Protein AF-A0A2A4LPP0-F1 (afdb_monomer)

Structure (mmCIF, N/CA/C/O backbone):
data_AF-A0A2A4LPP0-F1
#
_entry.id   AF-A0A2A4LPP0-F1
#
loop_
_atom_site.group_PDB
_atom_site.id
_atom_site.type_symbol
_atom_site.label_atom_id
_atom_site.label_alt_id
_atom_site.label_comp_id
_atom_site.label_asym_id
_atom_site.label_entity_id
_atom_site.label_seq_id
_atom_site.pdbx_PDB_ins_code
_atom_site.Cartn_x
_atom_site.Cartn_y
_atom_site.Cartn_z
_atom_site.occupancy
_atom_site.B_iso_or_equiv
_atom_site.auth_seq_id
_atom_site.auth_comp_id
_atom_site.auth_asym_id
_atom_site.auth_atom_id
_atom_site.pdbx_PDB_model_num
ATOM 1 N N . MET A 1 1 ? -1.524 -18.528 8.716 1.00 83.12 1 MET A N 1
ATOM 2 C CA . MET A 1 1 ? -1.374 -17.153 8.202 1.00 83.12 1 MET A CA 1
ATOM 3 C C . MET A 1 1 ? -2.541 -16.305 8.671 1.00 83.12 1 MET A C 1
ATOM 5 O O . MET A 1 1 ? -2.305 -15.348 9.392 1.00 83.12 1 MET A O 1
ATOM 9 N N . ASP A 1 2 ? -3.769 -16.721 8.376 1.00 88.69 2 ASP A N 1
ATOM 10 C CA . ASP A 1 2 ? -5.010 -16.007 8.718 1.00 88.69 2 ASP A CA 1
ATOM 11 C C . ASP A 1 2 ? -5.103 -15.610 10.192 1.00 88.69 2 ASP A C 1
ATOM 13 O O . ASP A 1 2 ? -5.367 -14.455 10.493 1.00 88.69 2 ASP A O 1
ATOM 17 N N . GLN A 1 3 ? -4.759 -16.520 11.111 1.00 92.75 3 GLN A N 1
ATOM 18 C CA . GLN A 1 3 ? -4.728 -16.214 12.545 1.00 92.75 3 GLN A CA 1
ATOM 19 C C . GLN A 1 3 ? -3.828 -15.011 12.873 1.00 92.75 3 GLN A C 1
ATOM 21 O O . GLN A 1 3 ? -4.225 -14.125 13.618 1.00 92.75 3 GLN A O 1
ATOM 26 N N . ALA A 1 4 ? -2.640 -14.928 12.265 1.00 90.69 4 ALA A N 1
ATOM 27 C CA . ALA A 1 4 ? -1.732 -13.808 12.492 1.00 90.69 4 ALA A CA 1
ATOM 28 C C . ALA A 1 4 ? -2.307 -12.493 11.942 1.00 90.69 4 ALA A C 1
ATOM 30 O O . ALA A 1 4 ? -2.187 -11.454 12.584 1.00 90.69 4 ALA A O 1
ATOM 31 N N . VAL A 1 5 ? -2.968 -12.529 10.780 1.00 91.38 5 VAL A N 1
ATOM 32 C CA . VAL A 1 5 ? -3.639 -11.358 10.192 1.00 91.38 5 VAL A CA 1
ATOM 33 C C . VAL A 1 5 ? -4.799 -10.894 11.075 1.00 91.38 5 VAL A C 1
ATOM 35 O O . VAL A 1 5 ? -4.948 -9.693 11.312 1.00 91.38 5 VAL A O 1
ATOM 38 N N . THR A 1 6 ? -5.586 -11.826 11.610 1.00 90.31 6 THR A N 1
ATOM 39 C CA . THR A 1 6 ? -6.685 -11.545 12.543 1.00 90.31 6 THR A CA 1
ATOM 40 C C . THR A 1 6 ? -6.173 -10.929 13.844 1.00 90.31 6 THR A C 1
ATOM 42 O O . THR A 1 6 ? -6.696 -9.899 14.274 1.00 90.31 6 THR A O 1
ATOM 45 N N . ASP A 1 7 ? -5.103 -11.471 14.420 1.00 91.38 7 ASP A N 1
ATOM 46 C CA . ASP A 1 7 ? -4.598 -11.035 15.727 1.00 91.38 7 ASP A CA 1
ATOM 47 C C . ASP A 1 7 ? -3.815 -9.713 15.669 1.00 91.38 7 ASP A C 1
ATOM 49 O O . ASP A 1 7 ? -3.752 -8.976 16.657 1.00 91.38 7 ASP A O 1
ATOM 53 N N . LEU A 1 8 ? -3.226 -9.373 14.515 1.00 90.69 8 LEU A N 1
ATOM 54 C CA . LEU A 1 8 ? -2.458 -8.138 14.342 1.00 90.69 8 LEU A CA 1
ATOM 55 C C . LEU A 1 8 ? -3.339 -6.896 14.502 1.00 90.69 8 LEU A C 1
ATOM 57 O O . LEU A 1 8 ? -4.198 -6.609 13.671 1.00 90.69 8 LEU A O 1
ATOM 61 N N . LYS A 1 9 ? -3.072 -6.086 15.525 1.00 89.62 9 LYS A N 1
ATOM 62 C CA . LYS A 1 9 ? -3.810 -4.843 15.803 1.00 89.62 9 LYS A CA 1
ATOM 63 C C . LYS A 1 9 ? -3.334 -3.655 14.955 1.00 89.62 9 LYS A C 1
ATOM 65 O O . LYS A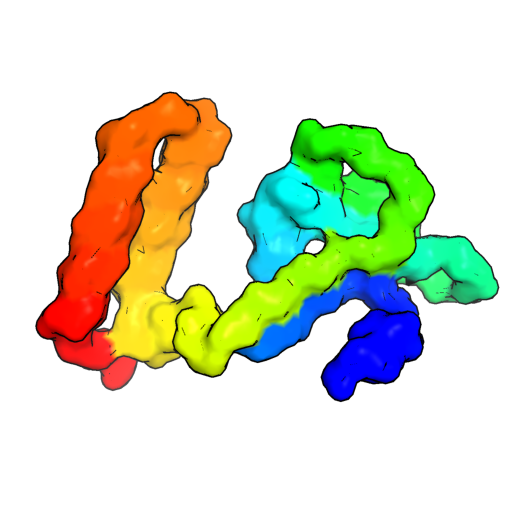 1 9 ? -3.038 -2.588 15.476 1.00 89.62 9 LYS A O 1
ATOM 70 N N . TYR A 1 10 ? -3.223 -3.865 13.645 1.00 90.75 10 TYR A N 1
ATOM 71 C CA . TYR A 1 10 ? -2.873 -2.836 12.667 1.00 90.75 10 TYR A CA 1
ATOM 72 C C . TYR A 1 10 ? -4.016 -2.635 11.673 1.00 90.75 10 TYR A C 1
ATOM 74 O O . TYR A 1 10 ? -4.659 -3.605 11.272 1.00 90.75 10 TYR A O 1
ATOM 82 N N . GLY A 1 11 ? -4.253 -1.382 11.276 1.00 91.19 11 GLY A N 1
ATOM 83 C CA . GLY A 1 11 ? -5.228 -1.031 10.237 1.00 91.19 11 GLY A CA 1
ATOM 84 C C . GLY A 1 11 ? -4.744 -1.3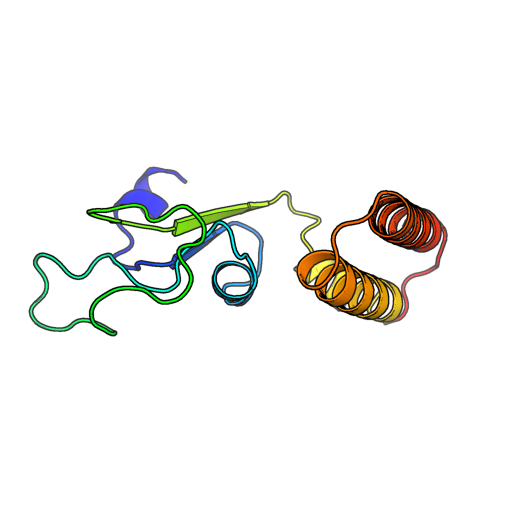35 8.815 1.00 91.19 11 GLY A C 1
ATOM 85 O O . GLY A 1 11 ? -5.557 -1.493 7.918 1.00 91.19 11 GLY A O 1
ATOM 86 N N . GLY A 1 12 ? -3.431 -1.472 8.599 1.00 92.88 12 GLY A N 1
ATOM 87 C CA . GLY A 1 12 ? -2.840 -1.856 7.315 1.00 92.88 12 GLY A CA 1
ATOM 88 C C . GLY A 1 12 ? -1.908 -3.055 7.465 1.00 92.88 12 GLY A C 1
ATOM 89 O O . GLY A 1 12 ? -0.996 -3.021 8.292 1.00 92.88 12 GLY A O 1
ATOM 90 N N . ILE A 1 13 ? -2.116 -4.104 6.669 1.00 93.56 13 ILE A N 1
ATOM 91 C CA . ILE A 1 13 ? -1.324 -5.339 6.707 1.00 93.56 13 ILE A CA 1
ATOM 92 C C . ILE A 1 13 ? -0.841 -5.677 5.296 1.00 93.56 13 ILE A C 1
ATOM 94 O O . ILE A 1 13 ? -1.628 -5.755 4.356 1.00 93.56 13 ILE A O 1
ATOM 98 N N . ALA A 1 14 ? 0.464 -5.908 5.162 1.00 91.56 14 ALA A N 1
ATOM 99 C CA . ALA A 1 14 ? 1.097 -6.356 3.929 1.00 91.56 14 ALA A CA 1
ATOM 100 C C . ALA A 1 14 ? 1.695 -7.753 4.115 1.00 91.56 14 ALA A C 1
ATOM 102 O O . ALA A 1 14 ? 2.495 -7.971 5.025 1.00 91.56 14 ALA A O 1
ATOM 103 N N . ILE A 1 15 ? 1.330 -8.684 3.236 1.00 90.81 15 ILE A N 1
ATOM 104 C CA . ILE A 1 15 ? 1.782 -10.077 3.262 1.00 90.81 15 ILE A CA 1
ATOM 105 C C . ILE A 1 15 ? 2.658 -10.332 2.031 1.00 90.81 15 ILE A C 1
ATOM 107 O O . ILE A 1 15 ? 2.255 -10.057 0.898 1.00 90.81 15 ILE A O 1
ATOM 111 N N . ASN A 1 16 ? 3.886 -10.813 2.266 1.00 87.31 16 ASN A N 1
ATOM 112 C CA . ASN A 1 16 ? 4.945 -11.028 1.260 1.00 87.31 16 ASN A CA 1
ATOM 113 C C . ASN A 1 16 ? 5.336 -9.782 0.434 1.00 87.31 16 ASN A C 1
ATOM 115 O O . ASN A 1 16 ? 6.049 -9.869 -0.569 1.00 87.31 16 ASN A O 1
ATOM 119 N N . THR A 1 17 ? 4.922 -8.596 0.875 1.00 85.88 17 THR A N 1
ATOM 120 C CA . THR A 1 17 ? 5.262 -7.310 0.265 1.00 85.88 17 THR A CA 1
ATOM 121 C C . THR A 1 17 ? 5.574 -6.280 1.340 1.00 85.88 17 THR A C 1
ATOM 123 O O . THR A 1 17 ? 5.423 -6.528 2.535 1.00 85.88 17 THR A O 1
ATOM 126 N N . MET A 1 18 ? 6.056 -5.116 0.920 1.00 84.62 18 MET A N 1
ATOM 127 C CA . MET A 1 18 ? 6.441 -4.054 1.840 1.00 84.62 18 MET A CA 1
ATOM 128 C C . MET A 1 18 ? 5.198 -3.290 2.338 1.00 84.62 18 MET A C 1
ATOM 130 O O . MET A 1 18 ? 4.340 -2.944 1.523 1.00 84.62 18 MET A O 1
ATOM 134 N N . PRO A 1 19 ? 5.118 -2.933 3.633 1.00 85.94 19 PRO A N 1
ATOM 135 C CA . PRO A 1 19 ? 3.999 -2.166 4.193 1.00 85.94 19 PRO A CA 1
ATOM 136 C C . PRO A 1 19 ? 3.595 -0.885 3.434 1.00 85.94 19 PRO A C 1
ATOM 138 O O . PRO A 1 19 ? 2.394 -0.630 3.334 1.00 85.94 19 PRO A O 1
ATOM 141 N N . PRO A 1 20 ? 4.516 -0.100 2.824 1.00 86.88 20 PRO A N 1
ATOM 142 C CA . PRO A 1 20 ? 4.136 1.0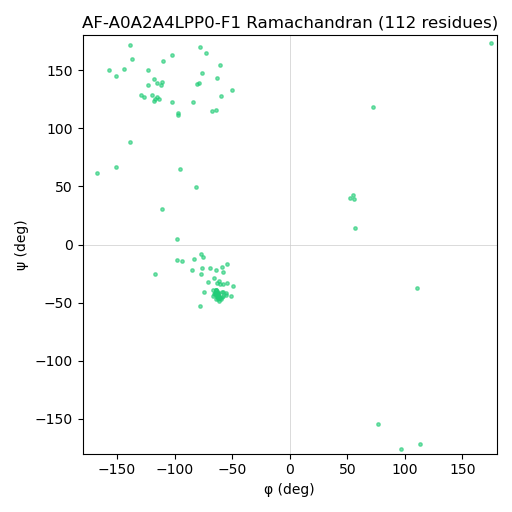87 2.053 1.00 86.88 20 PRO A CA 1
ATOM 143 C C . PRO A 1 20 ? 3.191 0.820 0.873 1.00 86.88 20 PRO A C 1
ATOM 145 O O . PRO A 1 20 ? 2.520 1.742 0.421 1.00 86.88 20 PRO A O 1
ATOM 148 N N . TYR A 1 21 ? 3.083 -0.416 0.372 1.00 85.75 21 TYR A N 1
ATOM 149 C CA . TYR A 1 21 ? 2.128 -0.729 -0.698 1.00 85.75 21 TYR A CA 1
ATOM 150 C C . TYR A 1 21 ? 0.665 -0.670 -0.254 1.00 85.75 21 TYR A C 1
ATOM 152 O O . TYR A 1 21 ? -0.197 -0.494 -1.110 1.00 85.75 21 TYR A O 1
ATOM 160 N N . VAL A 1 22 ? 0.375 -0.759 1.051 1.00 89.69 22 VAL A N 1
ATOM 161 C CA . VAL A 1 22 ? -0.974 -0.476 1.568 1.00 89.69 22 VAL A CA 1
ATOM 162 C C . VAL A 1 22 ? -1.304 1.006 1.373 1.00 89.69 22 VAL A C 1
ATOM 164 O O . VAL A 1 22 ? -2.370 1.327 0.869 1.00 89.69 22 VAL A O 1
ATOM 167 N N . TRP A 1 23 ? -0.362 1.905 1.689 1.00 85.69 23 TRP A N 1
ATOM 168 C CA . TRP A 1 23 ? -0.518 3.356 1.502 1.00 85.69 23 TRP A CA 1
ATOM 169 C C . TRP A 1 23 ? -0.660 3.757 0.030 1.00 85.69 23 TRP A C 1
ATOM 171 O O . TRP A 1 23 ? -1.462 4.616 -0.319 1.00 85.69 23 TRP A O 1
ATOM 181 N N . LEU A 1 24 ? 0.148 3.153 -0.845 1.00 84.62 24 LEU A N 1
ATOM 182 C CA . LEU A 1 24 ? 0.206 3.518 -2.264 1.00 84.62 24 LEU A CA 1
ATOM 183 C C . LEU A 1 24 ? -0.971 2.973 -3.089 1.00 84.62 24 LEU A C 1
ATOM 185 O O . LEU A 1 24 ? -1.096 3.315 -4.266 1.00 84.62 24 LEU A O 1
ATOM 189 N N . ASN A 1 25 ? -1.817 2.120 -2.510 1.00 86.50 25 ASN A N 1
ATOM 190 C CA . ASN A 1 25 ? -2.958 1.535 -3.197 1.00 86.50 25 ASN A CA 1
ATOM 191 C C . ASN A 1 25 ? -4.237 2.321 -2.886 1.00 86.50 25 ASN A C 1
ATOM 193 O O . ASN A 1 25 ? -4.744 2.277 -1.773 1.00 86.50 25 ASN A O 1
ATOM 197 N N . LEU A 1 26 ? -4.795 2.983 -3.901 1.00 83.88 26 LEU A N 1
ATOM 198 C CA . LEU A 1 26 ? -5.986 3.830 -3.766 1.00 83.88 26 LEU A CA 1
ATOM 199 C C . LEU A 1 26 ? -7.257 3.065 -3.361 1.00 83.88 26 LEU A C 1
ATOM 201 O O . LEU A 1 26 ? -8.195 3.675 -2.850 1.00 83.88 26 LEU A O 1
ATOM 205 N N . PHE A 1 27 ? -7.308 1.753 -3.603 1.00 88.06 27 PHE A N 1
ATOM 206 C CA . PHE A 1 27 ? -8.434 0.903 -3.203 1.00 88.06 27 PHE A CA 1
ATOM 207 C C . PHE A 1 27 ? -8.347 0.441 -1.749 1.00 88.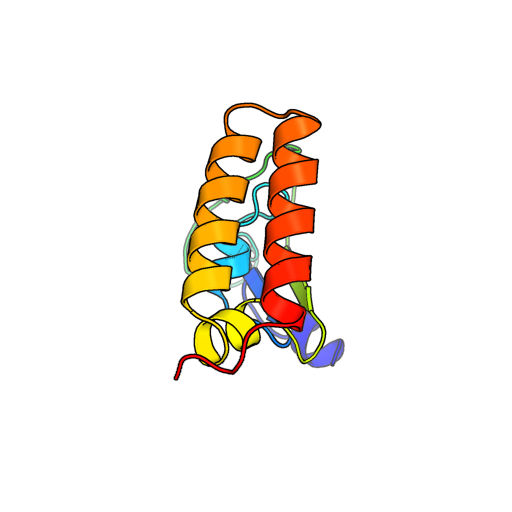06 27 PHE A C 1
ATOM 209 O O . PHE A 1 27 ? -9.323 -0.090 -1.224 1.00 88.06 27 PHE A O 1
ATOM 216 N N . LEU A 1 28 ? -7.189 0.624 -1.119 1.00 92.31 28 LEU A N 1
ATOM 217 C CA . LEU A 1 28 ? -6.974 0.334 0.287 1.00 92.31 28 LEU A CA 1
ATOM 218 C C . LEU A 1 28 ? -6.991 1.627 1.091 1.00 92.31 28 LEU A C 1
ATOM 220 O O . LEU A 1 28 ? -6.852 2.732 0.564 1.00 92.31 28 LEU A O 1
ATOM 224 N N . THR A 1 29 ? -7.164 1.461 2.392 1.00 92.38 29 THR A N 1
ATOM 225 C CA . THR A 1 29 ? -7.156 2.553 3.350 1.00 92.38 29 THR A CA 1
ATOM 226 C C . THR A 1 29 ? -5.928 2.471 4.237 1.00 92.38 29 THR A C 1
ATOM 228 O O . THR A 1 29 ? -5.531 1.400 4.700 1.00 92.38 29 THR A O 1
ATOM 231 N N . TRP A 1 30 ? -5.337 3.621 4.527 1.00 90.62 30 TRP A N 1
ATOM 232 C CA . TRP A 1 30 ? -4.308 3.751 5.540 1.00 90.62 30 TRP A CA 1
ATOM 233 C C . TRP A 1 30 ? -4.912 4.230 6.851 1.00 90.62 30 TRP A C 1
ATOM 235 O O . TRP A 1 30 ? -5.349 5.374 6.963 1.00 90.62 30 TRP A O 1
ATOM 245 N N . GLY A 1 31 ? -4.915 3.356 7.849 1.00 88.31 31 GLY A N 1
ATOM 246 C CA . GLY A 1 31 ? -5.625 3.577 9.107 1.00 88.31 31 GLY A CA 1
ATOM 247 C C . GLY A 1 31 ? -6.776 2.590 9.266 1.00 88.31 31 GLY A C 1
ATOM 248 O O . GLY A 1 31 ? -6.889 1.637 8.495 1.00 88.31 31 GLY A O 1
ATOM 249 N N . GLY A 1 32 ? -7.596 2.800 10.290 1.00 84.12 32 GLY A N 1
ATOM 250 C CA . GLY A 1 32 ? -8.518 1.793 10.820 1.00 84.12 32 GLY A CA 1
ATOM 251 C C . GLY A 1 32 ? -7.948 1.047 12.031 1.00 84.12 32 GLY A C 1
ATOM 252 O O . GLY A 1 32 ? -6.862 1.362 12.522 1.00 84.12 32 GLY A O 1
ATOM 253 N N . ASN A 1 33 ? -8.697 0.052 12.511 1.00 83.06 33 ASN A N 1
ATOM 254 C CA . ASN A 1 33 ? -8.394 -0.727 13.721 1.00 83.06 33 ASN A CA 1
ATOM 255 C C . ASN A 1 33 ? -8.215 0.119 14.998 1.00 83.06 33 ASN A C 1
ATOM 257 O O . ASN A 1 33 ? -7.325 -0.117 15.814 1.00 83.06 33 ASN A O 1
ATOM 261 N N . GLU A 1 34 ? -9.045 1.147 15.151 1.00 81.62 34 GLU A N 1
ATOM 262 C CA . GLU A 1 34 ? -8.964 2.106 16.260 1.00 81.62 34 GLU A CA 1
ATOM 263 C C . GLU A 1 34 ? -9.858 1.748 17.457 1.00 81.62 34 GLU A C 1
ATOM 265 O O . GLU A 1 34 ? -9.711 2.312 18.538 1.00 81.62 34 GLU A O 1
ATOM 270 N N . GLN A 1 35 ? -10.798 0.815 17.283 1.00 79.00 35 GLN A N 1
ATOM 271 C CA . GLN A 1 35 ? -11.782 0.484 18.311 1.00 79.00 35 GLN A CA 1
ATOM 272 C C . GLN A 1 35 ? -11.229 -0.521 19.324 1.00 79.00 35 GLN A C 1
ATOM 274 O O . GLN A 1 35 ? -10.869 -1.641 18.968 1.00 79.00 35 GLN A O 1
ATOM 279 N N . GLY A 1 36 ? -11.226 -0.142 20.606 1.00 80.88 36 GLY A N 1
ATOM 280 C CA . GLY A 1 36 ? -10.927 -1.032 21.736 1.00 80.88 36 GLY A CA 1
ATOM 281 C C . GLY A 1 36 ? -9.600 -0.770 22.469 1.00 80.88 36 GLY A C 1
ATOM 282 O O . GLY A 1 36 ? -9.585 -0.904 23.692 1.00 80.88 36 GLY A O 1
ATOM 283 N N . PRO A 1 37 ? -8.490 -0.407 21.798 1.00 81.69 37 PRO A N 1
ATOM 284 C CA . PRO A 1 37 ? -7.244 -0.040 22.470 1.00 81.69 37 PRO A CA 1
ATOM 285 C C . PRO A 1 37 ? -7.265 1.363 23.093 1.00 81.69 37 PRO A C 1
ATOM 287 O O . PRO A 1 37 ? -7.843 2.291 22.541 1.00 81.69 37 PRO A O 1
ATOM 290 N N . GLU A 1 38 ? -6.544 1.534 24.205 1.00 83.00 38 GLU A N 1
ATOM 291 C CA . GLU A 1 38 ? -6.295 2.849 24.824 1.00 83.00 38 GLU A CA 1
ATOM 292 C C . GLU A 1 38 ? -5.336 3.712 23.985 1.00 83.00 38 GLU A C 1
ATOM 294 O O . GLU A 1 38 ? -5.462 4.933 23.933 1.00 83.00 38 GLU A O 1
ATOM 299 N N . VAL A 1 39 ? -4.390 3.069 23.291 1.00 84.94 39 VAL A N 1
ATOM 300 C CA . VAL A 1 39 ? -3.406 3.724 22.425 1.00 84.94 39 VAL A CA 1
ATOM 301 C C . VAL A 1 39 ? -3.603 3.250 20.993 1.00 84.94 39 VAL A C 1
ATOM 303 O O . VAL A 1 39 ? -3.519 2.054 20.709 1.00 84.94 39 VAL A O 1
ATOM 306 N N . VAL A 1 40 ? -3.816 4.204 20.089 1.00 88.38 40 VAL A N 1
ATOM 307 C CA . VAL A 1 40 ? -3.969 3.979 18.646 1.00 88.38 40 VAL A CA 1
ATOM 308 C C . VAL A 1 40 ? -2.933 4.794 17.875 1.00 88.38 40 VAL A C 1
ATOM 310 O O . VAL A 1 40 ? -2.513 5.862 18.317 1.00 88.38 40 VAL A O 1
ATOM 313 N N . SER A 1 41 ? -2.509 4.302 16.709 1.00 85.31 41 SER A N 1
ATOM 314 C CA . SER A 1 41 ? -1.530 4.995 15.855 1.00 85.31 41 SER A CA 1
ATOM 315 C C . SER A 1 41 ? -2.109 6.197 15.096 1.00 85.31 41 SER A C 1
ATOM 317 O O . SER A 1 41 ? -1.361 6.944 14.471 1.00 85.31 41 SER A O 1
ATOM 319 N N . GLY A 1 42 ? -3.430 6.362 15.109 1.00 87.56 42 GLY A N 1
ATOM 320 C CA . GLY A 1 42 ? -4.166 7.424 14.432 1.00 87.56 42 GLY A CA 1
ATOM 321 C C . GLY A 1 42 ? -5.673 7.210 14.569 1.00 87.56 42 GLY A C 1
ATOM 322 O O . GLY A 1 42 ? -6.095 6.179 15.087 1.00 87.56 42 GLY A O 1
ATOM 323 N N . GLN A 1 43 ? -6.457 8.188 14.113 1.00 87.81 43 GLN A N 1
ATOM 324 C CA . GLN A 1 43 ? -7.919 8.118 14.071 1.00 87.81 43 GLN A CA 1
ATOM 325 C C . GLN A 1 43 ? -8.421 8.335 12.643 1.00 87.81 43 GLN A C 1
ATOM 327 O O . GLN A 1 43 ? -7.927 9.215 11.931 1.00 87.81 43 GLN A O 1
ATOM 332 N N . GLY A 1 44 ? -9.403 7.538 12.236 1.00 87.69 44 GLY A N 1
ATOM 333 C CA . GLY A 1 44 ? -9.945 7.491 10.889 1.00 87.69 44 GLY A CA 1
ATOM 334 C C . GLY A 1 44 ? -9.043 6.750 9.902 1.00 87.69 44 GLY A C 1
ATOM 335 O O . GLY A 1 44 ? -8.261 5.859 10.248 1.00 87.69 44 GLY A O 1
ATOM 336 N N . ASN A 1 45 ? -9.179 7.113 8.630 1.00 91.19 45 ASN A N 1
ATOM 337 C CA . ASN A 1 45 ? -8.374 6.566 7.552 1.00 91.19 45 ASN A CA 1
ATOM 338 C C . ASN A 1 45 ? -8.055 7.623 6.489 1.00 91.19 45 ASN A C 1
ATOM 340 O O . ASN A 1 45 ? -8.805 8.574 6.272 1.00 91.19 45 ASN A O 1
ATOM 344 N N . PHE A 1 46 ? -6.914 7.437 5.835 1.00 87.69 46 PHE A N 1
ATOM 345 C CA . PHE A 1 46 ? -6.499 8.172 4.652 1.00 87.69 46 PHE A CA 1
ATOM 346 C C . PHE A 1 46 ? -6.498 7.236 3.449 1.00 87.69 46 PHE A C 1
ATOM 348 O O . PHE A 1 46 ? -6.000 6.118 3.536 1.00 87.69 46 PHE A O 1
ATOM 355 N N . GLY A 1 47 ? -6.999 7.712 2.311 1.00 82.31 47 GLY A N 1
ATOM 356 C CA . GLY A 1 47 ? -7.289 6.834 1.184 1.00 82.31 47 GLY A CA 1
ATOM 357 C C . GLY A 1 47 ? -8.527 6.003 1.509 1.00 82.31 47 GLY A C 1
ATOM 358 O O . GLY A 1 47 ? -8.575 5.299 2.507 1.00 82.31 47 GLY A O 1
ATOM 359 N N . ASN A 1 48 ? -9.576 6.171 0.715 1.00 89.06 48 ASN A N 1
ATOM 360 C CA . ASN A 1 48 ? -10.814 5.405 0.823 1.00 89.06 48 ASN A CA 1
ATOM 361 C C . ASN A 1 48 ? -11.633 5.658 -0.441 1.00 89.06 48 ASN A C 1
ATOM 363 O O . ASN A 1 48 ? -12.708 6.256 -0.401 1.00 89.06 48 ASN A O 1
ATOM 367 N N . LEU A 1 49 ? -11.071 5.289 -1.595 1.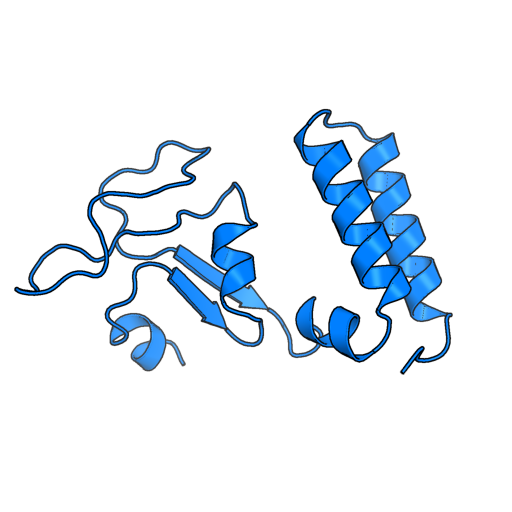00 89.19 49 LEU A N 1
ATOM 368 C CA . LEU A 1 49 ? -11.654 5.623 -2.897 1.00 89.19 49 LEU A CA 1
ATOM 369 C C . LEU A 1 49 ?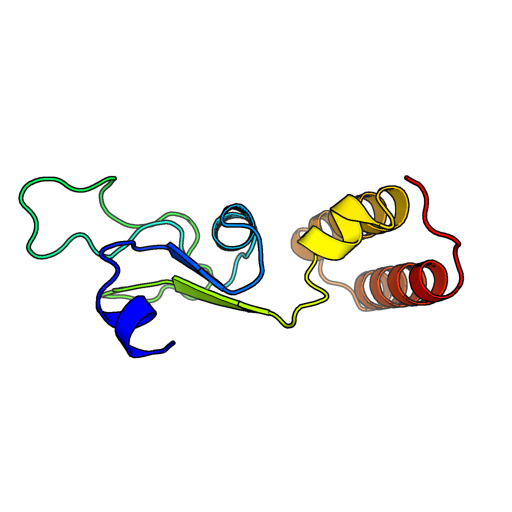 -13.117 5.171 -3.018 1.00 89.19 49 LEU A C 1
ATOM 371 O O . LEU A 1 49 ? -13.914 5.831 -3.677 1.00 89.19 49 LEU A O 1
ATOM 375 N N . LEU A 1 50 ? -13.461 4.058 -2.369 1.00 90.38 50 LEU A N 1
ATOM 376 C CA . LEU A 1 50 ? -14.790 3.452 -2.415 1.00 90.38 50 LEU A CA 1
ATOM 377 C C . LEU A 1 50 ? -15.680 3.824 -1.219 1.00 90.38 50 LEU A C 1
ATOM 379 O O . LEU A 1 50 ? -16.799 3.332 -1.136 1.00 90.38 50 LEU A O 1
ATOM 383 N N . SER A 1 51 ? -15.220 4.713 -0.331 1.00 91.50 51 SER A N 1
ATOM 384 C CA . SER A 1 51 ? -15.979 5.201 0.833 1.00 91.50 51 SER A CA 1
ATOM 385 C C . SER A 1 51 ? -16.491 4.088 1.758 1.00 91.50 51 SER A C 1
ATOM 387 O O . SER A 1 51 ? -17.630 4.123 2.213 1.00 91.50 51 SER A O 1
ATOM 389 N N . PHE A 1 52 ? -15.657 3.085 2.043 1.00 90.50 52 PHE A N 1
ATOM 390 C CA . PHE A 1 52 ? -15.985 2.050 3.021 1.00 90.50 52 PHE A CA 1
ATOM 391 C C . PHE A 1 52 ? -16.155 2.639 4.427 1.00 90.50 52 PHE A C 1
ATOM 393 O O . PHE A 1 52 ? -15.410 3.534 4.833 1.00 90.50 52 PHE A O 1
ATOM 400 N N . GLU A 1 53 ? -17.098 2.087 5.185 1.00 88.94 53 GLU A N 1
ATOM 401 C CA . GLU A 1 53 ? -17.369 2.439 6.579 1.00 88.94 53 GLU A CA 1
ATOM 402 C C . GLU A 1 53 ? -16.947 1.302 7.516 1.00 88.94 53 GLU A C 1
ATOM 404 O O . GLU A 1 53 ? -16.869 0.147 7.098 1.00 88.94 53 GLU A O 1
ATOM 409 N N . ASN A 1 54 ? -16.695 1.623 8.791 1.00 88.25 54 ASN A N 1
ATOM 410 C CA . ASN A 1 54 ? -16.322 0.651 9.831 1.00 88.25 54 ASN A CA 1
ATOM 411 C C . ASN A 1 54 ? -15.130 -0.241 9.438 1.00 88.25 54 ASN A C 1
ATOM 413 O O . ASN A 1 54 ? -15.118 -1.443 9.691 1.00 88.25 54 ASN A O 1
ATOM 417 N N . ILE A 1 55 ? -14.127 0.351 8.786 1.00 89.31 55 ILE A N 1
ATOM 418 C CA . ILE A 1 55 ? -12.957 -0.384 8.310 1.00 89.31 55 ILE A CA 1
ATOM 419 C C . ILE A 1 55 ? -12.138 -0.881 9.502 1.00 89.31 55 ILE A C 1
ATOM 421 O O . ILE A 1 55 ? -11.522 -0.101 10.233 1.00 89.31 55 ILE A O 1
ATOM 425 N N . GLU A 1 56 ? -12.078 -2.200 9.649 1.00 89.06 56 GLU A N 1
ATOM 426 C CA . GLU A 1 56 ? -11.188 -2.836 10.613 1.00 89.06 56 GLU A CA 1
ATOM 427 C C . GLU A 1 56 ? -9.757 -2.865 10.086 1.00 89.06 56 GLU A C 1
ATOM 429 O O . GLU A 1 56 ? -8.845 -2.411 10.771 1.00 89.06 56 GLU A O 1
ATOM 434 N N . LYS A 1 57 ? -9.544 -3.392 8.872 1.00 91.25 57 LYS A N 1
ATOM 435 C CA . LYS A 1 57 ? -8.209 -3.577 8.289 1.00 91.25 57 LYS A CA 1
ATOM 436 C C . LYS A 1 57 ? -8.236 -3.492 6.767 1.00 91.25 57 LYS A C 1
ATOM 438 O O . LYS A 1 57 ? -9.143 -4.009 6.124 1.00 91.25 57 LYS A O 1
ATOM 443 N N . SER A 1 58 ? -7.170 -2.942 6.206 1.00 94.00 58 SER A N 1
ATOM 444 C CA . SER A 1 58 ? -6.785 -3.074 4.805 1.00 94.00 58 SER A CA 1
ATOM 445 C C . SER A 1 58 ? -5.657 -4.089 4.680 1.00 94.00 58 SER A C 1
ATOM 447 O O . SER A 1 58 ? -4.601 -3.935 5.296 1.00 94.00 58 SER A O 1
ATOM 449 N N . ILE A 1 59 ? -5.872 -5.133 3.882 1.00 93.75 59 ILE A N 1
ATOM 450 C CA . ILE A 1 59 ? -4.921 -6.234 3.715 1.00 93.75 59 ILE A CA 1
ATOM 451 C C . ILE A 1 59 ? -4.511 -6.303 2.246 1.00 93.75 59 ILE A C 1
ATOM 453 O O . ILE A 1 59 ? -5.362 -6.352 1.360 1.00 93.75 59 ILE A O 1
ATOM 457 N N . ILE A 1 60 ? -3.203 -6.323 1.992 1.00 91.69 60 ILE A N 1
ATOM 458 C CA . ILE A 1 60 ? -2.640 -6.655 0.684 1.00 91.69 60 ILE A CA 1
ATOM 459 C C . ILE A 1 60 ? -1.806 -7.922 0.798 1.00 91.69 60 ILE A C 1
ATOM 461 O O . ILE A 1 60 ? -0.873 -8.007 1.597 1.00 91.69 60 ILE A O 1
ATOM 465 N N . GLU A 1 61 ? -2.132 -8.898 -0.035 1.00 91.19 61 GLU A N 1
ATOM 466 C CA . GLU A 1 61 ? -1.384 -10.137 -0.172 1.00 91.19 61 GLU A CA 1
ATOM 467 C C . GLU A 1 61 ? -0.778 -10.214 -1.568 1.00 91.19 61 GLU A C 1
ATOM 469 O O . GLU A 1 61 ? -1.390 -9.819 -2.562 1.00 91.19 61 GLU A O 1
ATOM 474 N N . THR A 1 62 ? 0.462 -10.686 -1.631 1.00 85.25 62 THR A N 1
ATOM 475 C CA . THR A 1 62 ? 1.179 -10.893 -2.888 1.00 85.25 62 THR A CA 1
ATOM 476 C C . THR A 1 62 ? 1.910 -12.227 -2.861 1.00 85.25 62 THR A C 1
ATOM 478 O O . THR A 1 62 ? 2.210 -12.770 -1.796 1.00 85.25 62 THR A O 1
ATOM 481 N N . ASP A 1 63 ? 2.250 -12.731 -4.041 1.00 78.94 63 ASP A N 1
ATOM 482 C CA . ASP A 1 63 ? 3.166 -13.859 -4.173 1.00 78.94 63 ASP A CA 1
ATOM 483 C C . ASP A 1 63 ? 4.616 -13.433 -3.873 1.00 78.94 63 ASP A C 1
ATOM 485 O O . ASP A 1 63 ? 4.962 -12.250 -3.905 1.00 78.94 63 ASP A O 1
ATOM 489 N N . PHE A 1 64 ? 5.510 -14.403 -3.645 1.00 59.56 64 PHE A N 1
ATOM 490 C CA . PHE A 1 64 ? 6.939 -14.179 -3.346 1.00 59.56 64 PHE A CA 1
ATOM 491 C C . PHE A 1 64 ? 7.694 -13.311 -4.379 1.00 59.56 64 PHE A C 1
ATOM 493 O O . PHE A 1 64 ? 8.768 -12.784 -4.081 1.00 59.56 64 PHE A O 1
ATOM 500 N N . MET A 1 65 ? 7.135 -13.122 -5.579 1.00 59.78 65 MET A N 1
ATOM 501 C CA . MET A 1 65 ? 7.565 -12.119 -6.557 1.00 59.78 65 MET A CA 1
ATOM 502 C C . MET A 1 65 ? 6.733 -10.833 -6.438 1.00 59.78 65 MET A C 1
ATOM 504 O O . MET A 1 65 ? 6.001 -10.455 -7.350 1.00 59.78 65 MET A O 1
ATOM 508 N N . SER A 1 66 ? 6.847 -10.149 -5.301 1.00 65.00 66 SER A N 1
ATOM 509 C CA . SER A 1 66 ? 6.150 -8.883 -5.071 1.00 65.00 66 SER A CA 1
ATOM 510 C C . SER A 1 66 ? 6.837 -7.711 -5.778 1.00 65.00 66 SER A C 1
ATOM 512 O O . SER A 1 66 ? 7.971 -7.802 -6.255 1.00 65.00 66 SER A O 1
ATOM 514 N N . ALA A 1 67 ? 6.188 -6.548 -5.806 1.00 65.25 67 ALA A N 1
ATOM 515 C CA . ALA A 1 67 ? 6.838 -5.316 -6.248 1.00 65.25 67 ALA A CA 1
ATOM 516 C C . ALA A 1 67 ? 8.099 -4.988 -5.409 1.00 65.25 67 ALA A C 1
ATOM 518 O O . ALA A 1 67 ? 9.031 -4.364 -5.911 1.00 65.25 67 ALA A O 1
ATOM 519 N N . GLY A 1 68 ? 8.191 -5.494 -4.170 1.00 65.62 68 GLY A N 1
ATOM 520 C CA . GLY A 1 68 ? 9.436 -5.498 -3.395 1.00 65.62 68 GLY A CA 1
ATOM 521 C C . GLY A 1 68 ? 10.543 -6.348 -4.028 1.00 65.62 68 GLY A C 1
ATOM 522 O O . GLY A 1 68 ? 11.693 -5.919 -4.067 1.00 65.62 68 GLY A O 1
ATOM 523 N N . HIS A 1 69 ? 10.213 -7.504 -4.607 1.00 71.50 69 HIS A N 1
ATOM 524 C CA . HIS A 1 69 ? 11.172 -8.298 -5.375 1.00 71.50 69 HIS A CA 1
ATOM 525 C C . HIS A 1 69 ? 11.663 -7.548 -6.617 1.00 71.50 69 HIS A C 1
ATOM 527 O O . HIS A 1 69 ? 12.861 -7.556 -6.886 1.00 71.50 69 HIS A O 1
ATOM 533 N N . LEU A 1 70 ? 10.778 -6.864 -7.353 1.00 71.06 70 LEU A N 1
ATOM 534 C CA . LEU A 1 70 ? 11.181 -6.029 -8.494 1.00 71.06 70 LEU A CA 1
ATOM 535 C C . LEU A 1 70 ? 12.086 -4.876 -8.063 1.00 71.06 70 LEU A C 1
ATOM 537 O O . LEU A 1 70 ? 13.116 -4.664 -8.688 1.00 71.06 70 LEU A O 1
ATOM 541 N N . LEU A 1 71 ? 11.771 -4.183 -6.969 1.00 71.69 71 LEU A N 1
ATOM 542 C CA . LEU A 1 71 ? 12.656 -3.151 -6.425 1.00 71.69 71 LEU A CA 1
ATOM 543 C C . LEU A 1 71 ? 14.050 -3.701 -6.085 1.00 71.69 71 LEU A C 1
ATOM 545 O O . LEU A 1 71 ? 15.043 -2.997 -6.231 1.00 71.69 71 LEU A O 1
ATOM 549 N N . MET A 1 72 ? 14.144 -4.951 -5.636 1.00 74.62 72 MET A N 1
ATOM 550 C CA . MET A 1 72 ? 15.429 -5.565 -5.306 1.00 74.62 72 MET A CA 1
ATOM 551 C C . MET A 1 72 ? 16.145 -6.175 -6.509 1.00 74.62 72 MET A C 1
ATOM 553 O O . MET A 1 72 ? 17.357 -6.352 -6.438 1.00 74.62 72 MET A O 1
ATOM 557 N N . THR A 1 73 ? 15.423 -6.505 -7.587 1.00 76.75 73 THR A N 1
ATOM 558 C CA . THR A 1 73 ? 15.982 -7.281 -8.702 1.00 76.75 73 THR A CA 1
ATOM 559 C C . THR A 1 73 ? 16.045 -6.590 -10.056 1.00 76.75 73 THR A C 1
ATOM 561 O O . THR A 1 73 ? 16.852 -6.972 -10.904 1.00 76.75 73 THR A O 1
ATOM 564 N N . ASN A 1 74 ? 15.172 -5.618 -10.271 1.00 82.38 74 ASN A N 1
ATOM 565 C CA . ASN A 1 74 ? 15.019 -4.888 -11.517 1.00 82.38 74 ASN A CA 1
ATOM 566 C C . ASN A 1 74 ? 14.513 -3.465 -11.207 1.00 82.38 74 ASN A C 1
ATOM 568 O O . ASN A 1 74 ? 13.358 -3.112 -11.478 1.00 82.38 74 ASN A O 1
ATOM 572 N N . LYS A 1 75 ? 15.366 -2.668 -10.551 1.00 85.00 75 LYS A N 1
ATOM 573 C CA . LYS A 1 75 ? 15.048 -1.331 -10.017 1.00 85.00 75 LYS A CA 1
ATOM 574 C C . LYS A 1 75 ? 14.509 -0.402 -11.090 1.00 85.00 75 LYS A C 1
ATOM 576 O O . LYS A 1 75 ? 13.549 0.327 -10.845 1.00 85.00 75 LYS A O 1
ATOM 581 N N . GLU A 1 76 ? 15.102 -0.432 -12.280 1.00 86.94 76 GLU A N 1
ATOM 582 C CA . GLU A 1 76 ? 14.671 0.439 -13.371 1.00 86.94 76 GLU A CA 1
ATOM 583 C C . GLU A 1 76 ? 13.242 0.103 -13.823 1.00 86.94 76 GLU A C 1
ATOM 585 O O . GLU A 1 76 ? 12.419 1.000 -14.012 1.00 86.94 76 GLU A O 1
ATOM 590 N N . VAL A 1 77 ? 12.921 -1.191 -13.925 1.00 86.75 77 VAL A N 1
ATOM 591 C CA . VAL A 1 77 ? 11.568 -1.659 -14.261 1.00 86.75 77 VAL A CA 1
ATOM 592 C C . VAL A 1 77 ? 10.580 -1.243 -13.179 1.00 86.75 77 VAL A C 1
ATOM 594 O O . VAL A 1 77 ? 9.492 -0.767 -13.499 1.00 86.75 77 VAL A O 1
ATOM 597 N N . PHE A 1 78 ? 10.960 -1.360 -11.905 1.00 86.38 78 PHE A N 1
ATOM 598 C CA . PHE A 1 78 ? 10.124 -0.907 -10.798 1.00 86.38 78 PHE A CA 1
ATOM 599 C C . PHE A 1 78 ? 9.818 0.600 -10.864 1.00 86.38 78 PHE A C 1
ATOM 601 O O . PHE A 1 78 ? 8.656 0.994 -10.728 1.00 86.38 78 PHE A O 1
ATOM 608 N N . TYR A 1 79 ? 10.822 1.448 -11.110 1.00 87.88 79 TYR A N 1
ATOM 609 C CA . TYR A 1 79 ? 10.610 2.895 -11.213 1.00 87.88 79 TYR A CA 1
ATOM 610 C C . TYR A 1 79 ? 9.743 3.272 -12.415 1.00 87.88 79 TYR A C 1
ATOM 612 O O . TYR A 1 79 ? 8.819 4.071 -12.262 1.00 87.88 79 TYR A O 1
ATOM 620 N N . GLN A 1 80 ? 9.967 2.652 -13.578 1.00 90.38 80 GLN A N 1
ATOM 621 C CA . GLN A 1 80 ? 9.139 2.887 -14.765 1.00 90.38 80 GLN A CA 1
ATOM 622 C C . GLN A 1 80 ? 7.680 2.471 -14.535 1.00 90.38 80 GLN A C 1
ATOM 624 O O . GLN A 1 80 ? 6.768 3.224 -14.8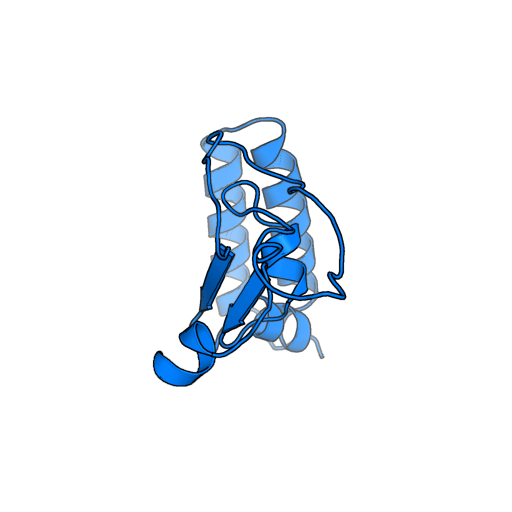79 1.00 90.38 80 GLN A O 1
ATOM 629 N N . LEU A 1 81 ? 7.445 1.309 -13.914 1.00 88.81 81 LEU A N 1
ATOM 630 C CA . LEU A 1 81 ? 6.094 0.864 -13.552 1.00 88.81 81 LEU A CA 1
ATOM 631 C C . LEU A 1 81 ? 5.431 1.821 -12.557 1.00 88.81 81 LEU A C 1
ATOM 633 O O . LEU A 1 81 ? 4.257 2.150 -12.719 1.00 88.81 81 LEU A O 1
ATOM 637 N N . SER A 1 82 ? 6.178 2.295 -11.559 1.00 86.62 82 SER A N 1
ATOM 638 C CA . SER A 1 82 ? 5.678 3.243 -10.556 1.00 86.62 82 SER A CA 1
ATOM 639 C C . SER A 1 82 ? 5.275 4.574 -11.192 1.00 86.62 82 SER A C 1
ATOM 641 O O . SER A 1 82 ? 4.188 5.085 -10.921 1.00 86.62 82 SER A O 1
ATOM 643 N N . GLU A 1 83 ? 6.101 5.109 -12.093 1.00 89.81 83 GLU A N 1
ATOM 644 C CA . GLU A 1 83 ? 5.793 6.343 -12.818 1.00 89.81 83 GLU A CA 1
ATOM 645 C C . GLU A 1 83 ? 4.561 6.178 -13.723 1.00 89.81 83 GLU A C 1
ATOM 647 O O . GLU A 1 83 ? 3.653 7.014 -13.713 1.00 89.81 83 GLU A O 1
ATOM 652 N N . GLN A 1 84 ? 4.497 5.089 -14.494 1.00 91.56 84 GLN A N 1
ATOM 653 C CA . GLN A 1 84 ? 3.366 4.803 -15.380 1.00 91.56 84 GLN A CA 1
ATOM 654 C C . GLN A 1 84 ? 2.064 4.589 -14.599 1.00 91.56 84 GLN A C 1
ATOM 656 O O . GLN A 1 84 ? 1.023 5.100 -15.013 1.00 91.56 84 GLN A O 1
ATOM 661 N N . SER A 1 85 ? 2.129 3.907 -13.453 1.00 88.12 85 SER A N 1
ATOM 662 C CA . SER A 1 85 ? 0.996 3.723 -12.541 1.00 88.12 85 SER A CA 1
ATOM 663 C C . SER A 1 85 ? 0.495 5.061 -11.996 1.00 88.12 85 SER A C 1
ATOM 665 O O . SER A 1 85 ? -0.697 5.359 -12.091 1.00 88.12 85 SER A O 1
ATOM 667 N N . ALA A 1 86 ? 1.396 5.934 -11.529 1.00 87.94 86 ALA A N 1
ATOM 668 C CA . ALA A 1 86 ? 1.031 7.276 -11.075 1.00 87.94 86 ALA A CA 1
ATOM 669 C C . ALA A 1 86 ? 0.331 8.088 -12.181 1.00 87.94 86 ALA A C 1
ATOM 671 O O . ALA A 1 86 ? -0.708 8.705 -11.942 1.00 87.94 86 ALA A O 1
ATOM 672 N N . ARG A 1 87 ? 0.847 8.039 -13.417 1.00 90.25 87 ARG A N 1
ATOM 673 C CA . ARG A 1 87 ? 0.222 8.700 -14.577 1.00 90.25 87 ARG A CA 1
ATOM 674 C C . ARG A 1 87 ? -1.156 8.118 -14.906 1.00 90.25 87 ARG A C 1
ATOM 676 O O . ARG A 1 87 ? -2.076 8.884 -15.187 1.00 90.25 87 ARG A O 1
ATOM 683 N N . TYR A 1 88 ? -1.305 6.794 -14.860 1.00 89.81 88 TYR A N 1
ATOM 684 C CA . TYR A 1 88 ? -2.585 6.122 -15.090 1.00 89.81 88 TYR A CA 1
ATOM 685 C C . TYR A 1 88 ? -3.623 6.50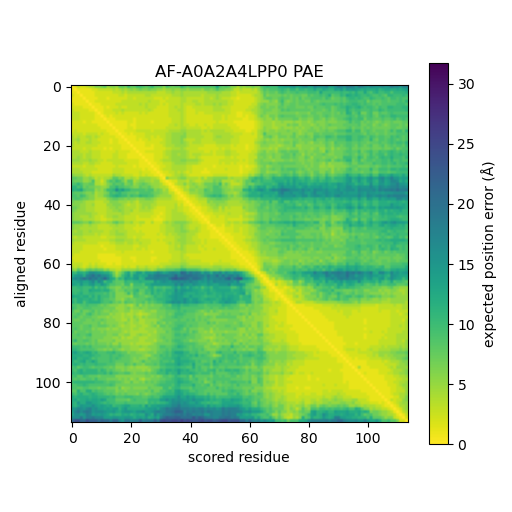2 -14.031 1.00 89.81 88 TYR A C 1
ATOM 687 O O . TYR A 1 88 ? -4.763 6.785 -14.383 1.00 89.81 88 TYR A O 1
ATOM 695 N N . ASN A 1 89 ? -3.227 6.588 -12.761 1.00 85.81 89 ASN A N 1
ATOM 696 C CA . ASN A 1 89 ? -4.130 6.987 -11.681 1.00 85.81 89 ASN A CA 1
ATOM 697 C C . ASN A 1 89 ? -4.646 8.426 -11.844 1.00 85.81 89 ASN A C 1
ATOM 699 O O . ASN A 1 89 ? -5.794 8.700 -11.510 1.00 85.81 89 ASN A O 1
ATOM 703 N N . ILE A 1 90 ? -3.839 9.337 -12.399 1.00 88.75 90 ILE A N 1
ATOM 704 C CA . ILE A 1 90 ? -4.275 10.711 -12.708 1.00 88.75 90 ILE A CA 1
ATOM 705 C C . ILE A 1 90 ? -5.180 10.741 -13.948 1.00 88.75 90 ILE A C 1
ATOM 707 O O . ILE A 1 90 ? -6.161 11.485 -13.988 1.00 88.75 90 ILE A O 1
ATOM 711 N N . LYS A 1 91 ? -4.844 9.965 -14.985 1.00 92.81 91 LYS A N 1
ATOM 712 C CA . LYS A 1 91 ? -5.582 9.929 -16.253 1.00 92.81 91 LYS A CA 1
ATOM 713 C C . LYS A 1 91 ? -5.719 8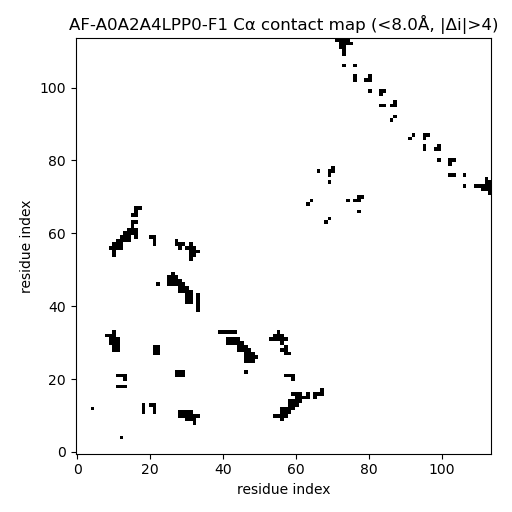.490 -16.768 1.00 92.81 91 LYS A C 1
ATOM 715 O O . LYS A 1 91 ? -4.895 8.050 -17.584 1.00 92.81 91 LYS A O 1
ATOM 720 N N . PRO A 1 92 ? -6.773 7.771 -16.344 1.00 91.00 92 PRO A N 1
ATOM 721 C CA . PRO A 1 92 ? -6.992 6.393 -16.756 1.00 91.00 92 PRO A CA 1
ATOM 722 C C . PRO A 1 92 ? -7.126 6.285 -18.274 1.00 91.00 92 PRO A C 1
ATOM 724 O O . PRO A 1 92 ? -7.889 7.014 -18.909 1.00 91.00 92 PRO A O 1
ATOM 727 N N . SER A 1 93 ? -6.349 5.391 -18.881 1.00 94.56 93 SER A N 1
ATOM 728 C CA . SER A 1 93 ? -6.407 5.142 -20.322 1.00 94.56 93 SER A CA 1
ATOM 729 C C . SER A 1 93 ? -5.881 3.758 -20.682 1.00 94.56 93 SER A C 1
ATOM 731 O O . SER A 1 93 ? -4.959 3.238 -20.052 1.00 94.56 93 SER A O 1
ATOM 733 N N . TRP A 1 94 ? -6.417 3.192 -21.764 1.00 93.25 94 TRP A N 1
ATOM 734 C CA . TRP A 1 94 ? -5.952 1.917 -22.316 1.00 93.25 94 TRP A CA 1
ATOM 735 C C . TRP A 1 94 ? -4.485 1.955 -22.751 1.00 93.25 94 TRP A C 1
ATOM 737 O O . TRP A 1 94 ? -3.765 0.977 -22.574 1.00 93.25 94 TRP A O 1
ATOM 747 N N . LEU A 1 95 ? -4.016 3.100 -23.255 1.00 93.38 95 LEU A N 1
ATOM 748 C CA . LEU A 1 95 ? -2.603 3.297 -23.587 1.00 93.38 95 LEU A CA 1
ATOM 749 C C . LEU A 1 95 ? -1.710 3.218 -22.342 1.00 93.38 95 LEU A C 1
ATOM 751 O O . LEU A 1 95 ? -0.642 2.615 -22.404 1.00 93.38 95 LEU A O 1
ATOM 755 N N . GLY A 1 96 ? -2.155 3.770 -21.207 1.00 91.31 96 GLY A N 1
ATOM 756 C CA . GLY A 1 96 ? -1.443 3.656 -19.931 1.00 91.31 96 GLY A CA 1
ATOM 757 C C . GLY A 1 96 ? -1.329 2.207 -19.454 1.00 91.31 96 GLY A C 1
ATOM 758 O O . GLY A 1 96 ? -0.247 1.777 -19.056 1.00 91.31 96 GLY A O 1
ATOM 759 N N . ILE A 1 97 ? -2.408 1.426 -19.581 1.00 91.56 97 ILE A N 1
ATOM 760 C CA . ILE A 1 97 ? -2.396 -0.017 -19.283 1.00 91.56 97 ILE A CA 1
ATOM 761 C C . ILE A 1 97 ? -1.403 -0.743 -20.198 1.00 91.56 97 ILE A C 1
ATOM 763 O O . ILE A 1 97 ? -0.549 -1.488 -19.717 1.00 91.56 97 ILE A O 1
ATOM 767 N N . GLY A 1 98 ? -1.469 -0.489 -21.509 1.00 92.50 98 GLY A N 1
ATOM 768 C CA . GLY A 1 98 ? -0.553 -1.084 -22.483 1.00 92.50 98 GLY A CA 1
ATOM 769 C C . GLY A 1 98 ? 0.916 -0.765 -22.189 1.00 92.50 98 GLY A C 1
ATOM 770 O O . GLY A 1 98 ? 1.763 -1.655 -22.264 1.00 92.50 98 GLY A O 1
ATOM 771 N N . ALA A 1 99 ? 1.221 0.472 -21.786 1.00 91.69 99 ALA A N 1
ATOM 772 C CA . ALA A 1 99 ? 2.569 0.877 -21.395 1.00 91.69 99 ALA A CA 1
ATOM 773 C C . ALA A 1 99 ? 3.082 0.084 -20.180 1.00 91.69 99 ALA A C 1
ATOM 775 O O . ALA A 1 99 ? 4.192 -0.447 -20.235 1.00 91.69 99 ALA A O 1
ATOM 776 N N . MET A 1 100 ? 2.261 -0.073 -19.134 1.00 91.12 100 MET A N 1
ATOM 777 C CA . MET A 1 100 ? 2.621 -0.859 -17.945 1.00 91.12 100 MET A CA 1
ATOM 778 C C . MET A 1 100 ? 2.872 -2.335 -18.279 1.00 91.12 100 MET A C 1
ATOM 780 O O . MET A 1 100 ? 3.877 -2.904 -17.846 1.00 91.12 100 MET A O 1
ATOM 784 N N . VAL A 1 101 ? 2.011 -2.950 -19.099 1.00 90.88 101 VAL A N 1
ATOM 785 C CA . VAL A 1 101 ? 2.187 -4.342 -19.551 1.00 90.88 101 VAL A CA 1
ATOM 786 C C . VAL A 1 101 ? 3.498 -4.504 -20.325 1.00 90.88 101 VAL A C 1
ATOM 788 O O . VAL A 1 101 ? 4.267 -5.425 -20.045 1.00 90.88 101 VAL A O 1
ATOM 791 N N . MET A 1 102 ? 3.798 -3.588 -21.250 1.00 90.62 102 MET A N 1
ATOM 792 C CA . MET A 1 102 ? 5.041 -3.614 -22.028 1.00 90.62 102 MET A CA 1
ATOM 793 C C . MET A 1 102 ? 6.288 -3.476 -21.145 1.00 90.62 102 MET A C 1
ATOM 795 O O . MET A 1 102 ? 7.271 -4.185 -21.368 1.00 90.62 102 MET A O 1
ATOM 799 N N . THR A 1 103 ? 6.260 -2.608 -20.131 1.00 89.38 103 THR A N 1
ATOM 800 C CA . THR A 1 103 ? 7.356 -2.457 -19.156 1.00 89.38 103 THR A CA 1
ATOM 801 C C . THR A 1 103 ? 7.583 -3.750 -18.370 1.00 89.38 103 THR A C 1
ATOM 803 O O . THR A 1 103 ? 8.716 -4.223 -18.268 1.00 89.38 103 THR A O 1
ATOM 806 N N . MET A 1 104 ? 6.508 -4.382 -17.889 1.00 85.38 104 MET A N 1
ATOM 807 C CA . MET A 1 104 ? 6.561 -5.690 -17.222 1.00 85.38 104 MET A CA 1
ATOM 808 C C . MET A 1 104 ? 7.153 -6.778 -18.128 1.00 85.38 104 MET A C 1
ATOM 810 O O . MET A 1 104 ? 8.032 -7.531 -17.704 1.00 85.38 104 MET A O 1
ATOM 814 N N . MET A 1 105 ? 6.719 -6.842 -19.392 1.00 86.25 105 MET A N 1
ATOM 815 C CA . MET A 1 105 ? 7.257 -7.794 -20.369 1.00 86.25 105 MET A CA 1
ATOM 816 C C . MET A 1 105 ? 8.748 -7.568 -20.619 1.00 86.25 105 MET A C 1
ATOM 818 O O . MET A 1 105 ? 9.512 -8.529 -20.585 1.00 86.25 105 MET A O 1
ATOM 822 N N . LYS A 1 106 ? 9.187 -6.316 -20.803 1.00 84.56 106 LYS A N 1
ATOM 823 C CA . LYS A 1 106 ? 10.617 -5.985 -20.932 1.00 84.56 106 LYS A CA 1
ATOM 824 C C . LYS A 1 106 ? 11.413 -6.423 -19.704 1.00 84.56 106 LYS A C 1
ATOM 826 O O . LYS A 1 106 ? 12.494 -6.985 -19.856 1.00 84.56 106 LYS A O 1
ATOM 831 N N . GLY A 1 107 ? 10.866 -6.228 -18.505 1.00 82.62 107 GLY A N 1
ATOM 832 C CA . GLY A 1 107 ? 11.513 -6.636 -17.261 1.00 82.62 107 GLY A CA 1
ATOM 833 C C . GLY A 1 107 ? 11.756 -8.139 -17.143 1.00 82.62 107 GLY A C 1
ATOM 834 O O . GLY A 1 107 ? 12.777 -8.531 -16.587 1.00 82.62 107 GLY A O 1
ATOM 835 N N . LYS A 1 108 ? 10.895 -8.981 -17.731 1.00 77.69 108 LYS A N 1
ATOM 836 C CA . LYS A 1 108 ? 11.118 -10.439 -17.772 1.00 77.69 108 LYS A CA 1
ATOM 837 C C . LYS A 1 108 ? 12.336 -10.850 -18.603 1.00 77.69 108 LYS A C 1
ATOM 839 O O . LYS A 1 108 ? 12.920 -11.893 -18.328 1.00 77.69 108 LYS A O 1
ATOM 844 N N . PHE A 1 109 ? 12.693 -10.064 -19.617 1.00 81.19 109 PHE A N 1
ATOM 845 C CA . PHE A 1 109 ? 13.823 -10.353 -20.508 1.00 81.19 109 PHE A CA 1
ATOM 846 C C . PHE A 1 109 ? 15.104 -9.612 -20.124 1.00 81.19 109 PHE A C 1
ATOM 848 O O . PHE A 1 109 ? 16.176 -9.937 -20.632 1.00 81.19 109 PHE A O 1
ATOM 855 N N . LYS A 1 110 ? 15.012 -8.609 -19.248 1.00 76.69 110 LYS A N 1
ATOM 856 C CA . LYS A 1 110 ? 16.170 -7.848 -18.788 1.00 76.69 110 LYS A CA 1
ATOM 857 C C . LYS A 1 110 ? 16.904 -8.629 -17.698 1.00 76.69 110 LYS A C 1
ATOM 859 O O . LYS A 1 110 ? 16.281 -9.200 -16.805 1.00 76.69 110 LYS A O 1
ATOM 864 N N . SER A 1 111 ? 18.234 -8.636 -17.762 1.00 74.25 111 SER A N 1
ATOM 865 C CA . SER A 1 111 ? 19.052 -9.148 -16.667 1.00 74.25 111 SER A CA 1
ATOM 866 C C . SER A 1 111 ? 18.806 -8.340 -15.395 1.00 74.25 111 SER A C 1
ATOM 868 O O . SER A 1 111 ? 18.441 -7.165 -15.439 1.00 74.25 111 SER A O 1
ATOM 870 N N . LYS A 1 112 ? 19.045 -8.993 -14.264 1.00 79.62 112 LYS A N 1
ATOM 871 C CA . LYS A 1 112 ? 19.083 -8.374 -12.941 1.00 79.62 112 LYS A CA 1
ATOM 872 C C . LYS A 1 112 ? 19.990 -7.134 -12.956 1.00 79.62 112 LYS A C 1
ATOM 874 O O . LYS A 1 112 ? 21.081 -7.210 -13.517 1.00 79.62 112 LYS A O 1
ATOM 879 N N . ASP A 1 113 ? 19.531 -6.014 -12.397 1.00 74.62 113 ASP A N 1
ATOM 880 C CA . ASP A 1 113 ? 20.233 -4.714 -12.439 1.00 74.62 113 ASP A CA 1
ATOM 881 C C . ASP A 1 113 ? 20.774 -4.255 -11.068 1.00 74.62 113 ASP A C 1
ATOM 883 O O . ASP A 1 113 ? 20.882 -3.058 -10.792 1.00 74.62 113 ASP A O 1
ATOM 887 N N . PHE A 1 114 ? 21.136 -5.226 -10.225 1.00 63.00 114 PHE A N 1
ATOM 888 C CA . PHE A 1 114 ? 21.698 -5.042 -8.885 1.00 63.00 114 PHE A CA 1
ATOM 889 C C . PHE A 1 114 ? 23.071 -5.693 -8.733 1.00 63.00 114 PHE A C 1
ATOM 891 O O . PHE A 1 114 ? 23.279 -6.786 -9.308 1.00 63.00 114 PHE A O 1
#

Nearest PDB structures (foldseek):
  4fi5-assembly1_A  TM=7.689E-01  e=4.574E+00  Hantaan virus 76-118
  2ic6-assembly1_A  TM=6.991E-01  e=5.922E+00  Orthohantavirus sinnombreense
  2ic9-assembly1_A  TM=7.065E-01  e=5.922E+00  Orthohantavirus sinnombreense
  2ic9-assembly2_B  TM=7.094E-01  e=7.667E+00  Orthohantavirus sinnombreense
  5cw3-assembly1_C  TM=2.188E-01  e=4.020E+00  Camponotus floridanus

Solvent-accessible surface area (backbone atoms only — not comparable to full-atom values): 6653 Å² total; per-residue (Å²): 109,67,67,58,63,69,68,48,88,49,11,53,45,48,38,66,43,56,61,66,56,41,66,74,30,58,87,31,27,38,40,33,49,53,82,86,61,97,77,63,100,61,83,61,66,48,54,53,75,81,66,77,73,90,57,50,62,27,76,47,78,51,55,88,80,18,73,55,43,34,51,67,39,30,42,69,48,38,52,52,43,51,52,43,48,55,50,25,74,78,54,78,46,72,67,42,54,51,50,43,52,51,47,54,55,50,47,75,75,49,73,72,72,113

Radius of gyration: 16.55 Å; Cα contacts (8 Å, |Δi|>4): 149; chains: 1; bounding box: 39×28×48 Å

Foldseek 3Di:
DVVCVVPDLAQEEEALDDRCVQVVDLCHWHDASPPDDPDDPDDDTDRHNPPDPNRHHGYDYDDNCDLVVCCQWPVVLSVQLVVLVVVCVVPPDPVSVVSNVVSVVVSVVDGGPD

Secondary structure (DSSP, 8-state):
-HHHHHH---SEEEESS-THHHHT-TTS-EE---SS-SS-S-SSEE--TT--SS---EEEE--SS-HHHHHHH-HHHHHHHHHHHHHHHHS--HHHHHHHHHHHHHHHHSPP--

Sequence (114 aa):
MDQAVTDLKYGGIAINTMPPYVWLNLFLTWGGNEQGPEVVSGQGNFGNLLSFENIEKSIIETDFMSAGHLLMTNKEVFYQLSEQSARYNIKPSWLGIGAMVMTMMKGKFKSKDF

pLDDT: mean 85.79, std 7.42, range [59.56, 94.56]

Mean predicted aligned error: 6.69 Å